Protein AF-A0A2V7I039-F1 (afdb_monomer_lite)

Secondary structure (DSSP, 8-state):
-PPT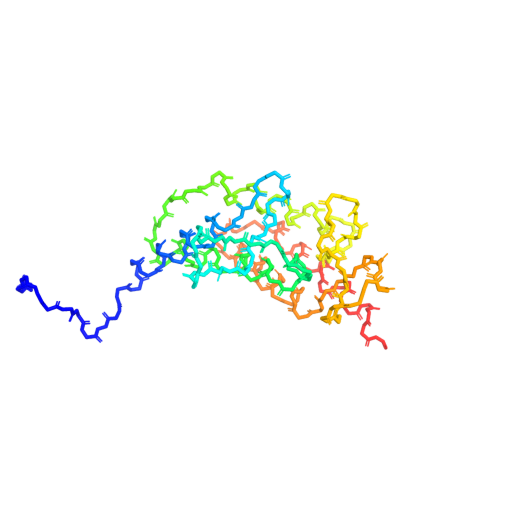T---SS--HHHHHHHHHHHHHHTEEGGGTTEE--EEE-SSSS-EEE--TTHHHHTHHHHHHHHHHHHHHH---TTHHHHHHHHHHHHHHTTTTS---B---TT-TT---SSTT-TT--S-B--HHHHHHHHHHHHHHHHHH--HHHHHHHHHHHHHHHHT--

Structure (mmCIF, N/CA/C/O backbone):
data_AF-A0A2V7I039-F1
#
_entry.id   AF-A0A2V7I039-F1
#
loop_
_atom_site.group_PDB
_atom_site.id
_atom_site.type_symbol
_atom_site.label_atom_id
_atom_site.label_alt_id
_atom_site.label_comp_id
_atom_site.label_asym_id
_atom_site.label_entity_id
_atom_site.label_seq_id
_atom_site.pdbx_PDB_ins_code
_atom_site.Cartn_x
_atom_site.Cartn_y
_atom_site.Cartn_z
_atom_site.occupancy
_atom_site.B_iso_or_equiv
_atom_site.auth_seq_id
_atom_site.auth_comp_id
_atom_site.auth_asym_id
_atom_site.auth_atom_id
_atom_site.pdbx_PDB_model_num
ATOM 1 N N . MET A 1 1 ? -36.208 -12.282 14.086 1.00 46.03 1 MET A N 1
ATOM 2 C CA . MET A 1 1 ? -35.673 -13.381 13.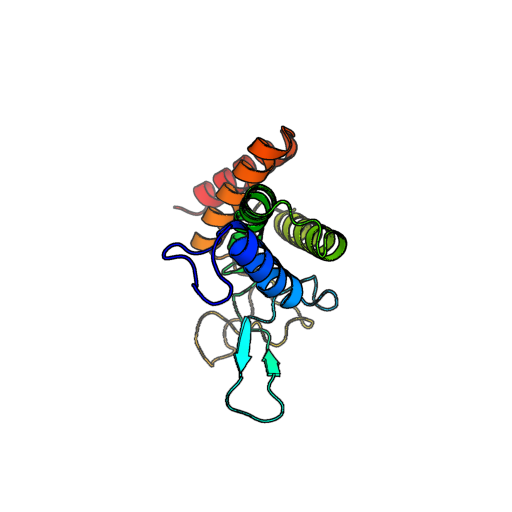257 1.00 46.03 1 MET A CA 1
ATOM 3 C C . MET A 1 1 ? -36.219 -13.193 11.854 1.00 46.03 1 MET A C 1
ATOM 5 O O . MET A 1 1 ? -37.425 -13.299 11.680 1.00 46.03 1 MET A O 1
ATOM 9 N N . THR A 1 2 ? -35.376 -12.807 10.901 1.00 45.88 2 THR A N 1
ATOM 10 C CA . THR A 1 2 ? -35.724 -12.741 9.473 1.00 45.88 2 THR A CA 1
ATOM 11 C C . THR A 1 2 ? -35.799 -14.159 8.902 1.00 45.88 2 THR A C 1
ATOM 13 O O . THR A 1 2 ? -35.036 -15.035 9.309 1.00 45.88 2 THR A O 1
ATOM 16 N N . ALA A 1 3 ? -36.769 -14.410 8.021 1.00 49.09 3 ALA A N 1
ATOM 17 C CA . ALA A 1 3 ? -36.956 -15.712 7.388 1.00 49.09 3 ALA A CA 1
ATOM 18 C C . ALA A 1 3 ? -35.768 -16.045 6.459 1.00 49.09 3 ALA A C 1
ATOM 20 O O . ALA A 1 3 ? -35.223 -15.136 5.826 1.00 49.09 3 ALA A O 1
ATOM 21 N N . PRO A 1 4 ? -35.360 -17.323 6.343 1.00 47.03 4 PRO A N 1
ATOM 22 C CA . PRO A 1 4 ? -34.293 -17.717 5.429 1.00 47.03 4 PRO A CA 1
ATOM 23 C C . PRO A 1 4 ? -34.713 -17.421 3.980 1.00 47.03 4 PRO A C 1
ATOM 25 O O . PRO A 1 4 ? -35.717 -17.951 3.509 1.00 47.03 4 PRO A O 1
ATOM 28 N N . GLY A 1 5 ? -33.957 -16.558 3.289 1.00 63.34 5 GLY A N 1
ATOM 29 C CA . GLY A 1 5 ? -34.151 -16.241 1.865 1.00 63.34 5 GLY A CA 1
ATOM 30 C C . GLY A 1 5 ? -34.427 -14.774 1.513 1.00 63.34 5 GLY A C 1
ATOM 31 O O . GLY A 1 5 ? -34.437 -14.451 0.329 1.00 63.34 5 GLY A O 1
ATOM 32 N N . GLN A 1 6 ? -34.610 -13.869 2.481 1.00 66.00 6 GLN A N 1
ATOM 33 C CA . GLN A 1 6 ? -34.628 -12.429 2.188 1.00 66.00 6 GLN A CA 1
ATOM 34 C 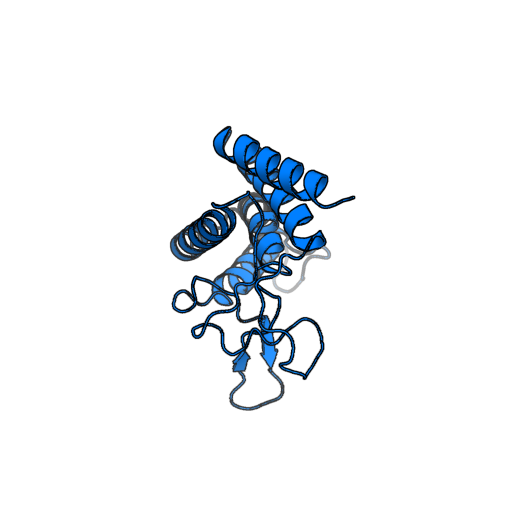C . GLN A 1 6 ? -33.210 -11.860 2.281 1.00 66.00 6 GLN A C 1
ATOM 36 O O . GLN A 1 6 ? -32.657 -11.735 3.373 1.00 66.00 6 GLN A O 1
ATOM 41 N N . VAL A 1 7 ? -32.626 -11.519 1.129 1.00 66.00 7 VAL A N 1
ATOM 42 C CA . VAL A 1 7 ? -31.463 -10.623 1.082 1.00 66.00 7 VAL A CA 1
ATOM 43 C C . VAL A 1 7 ? -31.913 -9.285 1.685 1.00 66.00 7 VAL A C 1
ATOM 45 O O . VAL A 1 7 ? -32.966 -8.793 1.277 1.00 66.00 7 VAL A O 1
ATOM 48 N N . PRO A 1 8 ? -31.201 -8.715 2.672 1.00 69.75 8 PRO A N 1
ATOM 49 C CA . PRO A 1 8 ? -31.587 -7.429 3.238 1.00 69.75 8 PRO A CA 1
ATOM 50 C C . PRO A 1 8 ? -31.574 -6.340 2.154 1.00 69.75 8 PRO A C 1
ATOM 52 O O . PRO A 1 8 ? -30.678 -6.324 1.313 1.00 69.75 8 PRO A O 1
ATOM 55 N N . ASP A 1 9 ? -32.519 -5.394 2.207 1.00 71.88 9 ASP A N 1
ATOM 56 C CA . ASP A 1 9 ? -32.575 -4.246 1.278 1.00 71.88 9 ASP A CA 1
ATOM 57 C C . ASP A 1 9 ? -31.337 -3.326 1.382 1.00 71.88 9 ASP A C 1
ATOM 59 O O . ASP A 1 9 ? -31.137 -2.426 0.566 1.00 71.88 9 ASP A O 1
ATOM 63 N N . THR A 1 10 ? -30.487 -3.551 2.388 1.00 68.69 10 THR A N 1
ATOM 64 C CA . THR A 1 10 ? -29.202 -2.881 2.590 1.00 68.69 10 THR A CA 1
ATOM 65 C C . THR A 1 10 ? -28.063 -3.887 2.565 1.00 68.69 10 THR A C 1
ATOM 67 O O . THR A 1 10 ? -28.145 -4.941 3.193 1.00 68.69 10 THR A O 1
ATOM 70 N N . LEU A 1 11 ? -26.960 -3.525 1.915 1.00 80.31 11 LEU A N 1
ATOM 71 C CA . LEU A 1 11 ? -25.731 -4.312 1.956 1.00 80.31 11 LEU A CA 1
ATOM 72 C C . LEU A 1 11 ? -25.243 -4.468 3.403 1.00 80.31 11 LEU A C 1
ATOM 74 O O . LEU A 1 11 ? -25.214 -3.492 4.157 1.00 80.31 11 LEU A O 1
ATOM 78 N N . ASP A 1 12 ? -24.822 -5.676 3.775 1.00 89.75 12 ASP A N 1
ATOM 79 C CA . ASP A 1 12 ? -24.071 -5.886 5.010 1.00 89.75 12 ASP A CA 1
ATOM 80 C C . ASP A 1 12 ? -22.669 -5.288 4.826 1.00 89.75 12 ASP A C 1
ATOM 82 O O . ASP A 1 12 ? -21.794 -5.871 4.183 1.00 89.75 12 ASP A O 1
ATOM 86 N N . LEU A 1 13 ? -22.473 -4.076 5.354 1.00 90.69 13 LEU A N 1
ATOM 87 C CA . LEU A 1 13 ? -21.211 -3.347 5.227 1.00 90.69 13 LEU A CA 1
ATOM 88 C C . LEU A 1 13 ? -20.052 -4.068 5.921 1.00 90.69 13 LEU A C 1
ATOM 90 O O . LEU A 1 13 ? -18.920 -3.974 5.450 1.00 90.69 13 LEU A O 1
ATOM 94 N N . ALA A 1 14 ? -20.310 -4.799 7.007 1.00 94.44 14 ALA A N 1
ATOM 95 C CA . ALA A 1 14 ? -19.264 -5.535 7.702 1.00 94.44 14 ALA A CA 1
ATOM 96 C C . ALA A 1 14 ? -18.797 -6.728 6.856 1.00 94.44 14 ALA A C 1
ATOM 98 O O . ALA A 1 14 ? -17.589 -6.911 6.670 1.00 94.44 14 ALA A O 1
ATOM 99 N N . ASP A 1 15 ? -19.735 -7.482 6.272 1.00 94.06 15 ASP A N 1
ATOM 100 C CA . ASP A 1 15 ? -19.396 -8.592 5.377 1.00 94.06 15 ASP A CA 1
ATOM 101 C C . ASP A 1 15 ? -18.725 -8.104 4.084 1.00 94.06 15 ASP A C 1
ATOM 103 O O . ASP A 1 15 ? -17.687 -8.631 3.681 1.00 94.06 15 ASP A O 1
ATOM 107 N N . HIS A 1 16 ? -19.218 -7.017 3.485 1.00 94.06 16 HIS A N 1
ATOM 108 C CA . HIS A 1 16 ? -18.558 -6.384 2.341 1.00 94.06 16 HIS A CA 1
ATOM 109 C C . HIS A 1 16 ? -17.153 -5.876 2.681 1.00 94.06 16 HIS A C 1
ATOM 111 O O . HIS A 1 16 ? -16.241 -6.001 1.864 1.00 94.06 16 HIS A O 1
ATOM 117 N N . GLY A 1 17 ? -16.946 -5.346 3.889 1.00 96.31 17 GLY A N 1
ATOM 118 C CA . GLY A 1 17 ? -15.622 -4.952 4.364 1.00 96.31 17 GLY A CA 1
ATOM 119 C C . GLY A 1 17 ? -14.661 -6.136 4.448 1.00 96.31 17 GLY A C 1
ATOM 120 O O . GLY A 1 17 ? -13.509 -6.033 4.028 1.00 96.31 17 GLY A O 1
ATOM 121 N N . ARG A 1 18 ? -15.151 -7.290 4.910 1.00 96.94 18 ARG A N 1
ATOM 122 C CA . ARG A 1 18 ? -14.385 -8.541 4.934 1.00 96.94 18 ARG A CA 1
ATOM 123 C C . ARG A 1 18 ? -14.043 -9.024 3.519 1.00 96.94 18 ARG A C 1
ATOM 125 O O . ARG A 1 18 ? -12.900 -9.405 3.278 1.00 96.94 18 ARG A O 1
ATOM 132 N N . LEU A 1 19 ? -14.986 -8.962 2.576 1.00 96.88 19 LEU A N 1
ATOM 133 C CA . LEU A 1 19 ? -14.739 -9.304 1.167 1.00 96.88 19 LEU A CA 1
ATOM 134 C C . LEU A 1 19 ? -13.719 -8.361 0.512 1.00 96.88 19 LEU A C 1
ATOM 136 O O . LEU A 1 19 ? -12.850 -8.821 -0.228 1.00 96.88 19 LEU A O 1
ATOM 140 N N . ALA A 1 20 ? -13.784 -7.063 0.816 1.00 97.31 20 ALA A N 1
ATOM 141 C CA . ALA A 1 20 ? -12.822 -6.081 0.325 1.00 97.31 20 ALA A CA 1
ATOM 142 C C . ALA A 1 20 ? -11.404 -6.363 0.843 1.00 97.31 20 ALA A C 1
ATOM 144 O O . ALA A 1 20 ? -10.467 -6.361 0.050 1.00 97.31 20 ALA A O 1
ATOM 145 N N . ILE A 1 21 ? -11.248 -6.680 2.136 1.00 98.12 21 ILE A N 1
ATOM 146 C CA . ILE A 1 21 ? -9.954 -7.091 2.712 1.00 98.12 21 ILE A CA 1
ATOM 147 C C . ILE A 1 21 ? -9.414 -8.325 1.987 1.00 98.12 21 ILE A C 1
ATOM 149 O O . ILE A 1 21 ? -8.252 -8.328 1.591 1.00 98.12 21 ILE A O 1
ATOM 153 N N . ASN A 1 22 ? -10.260 -9.334 1.760 1.00 97.38 22 ASN A N 1
ATOM 154 C CA . ASN A 1 22 ? -9.870 -10.547 1.046 1.00 97.38 22 ASN A CA 1
ATOM 155 C C . ASN A 1 22 ? -9.383 -10.250 -0.382 1.00 97.38 22 ASN A C 1
ATOM 157 O O . ASN A 1 22 ? -8.361 -10.779 -0.803 1.00 97.38 22 ASN A O 1
ATOM 161 N N . GLY A 1 23 ? -10.092 -9.392 -1.122 1.00 95.38 23 GLY A N 1
ATOM 162 C CA . GLY A 1 23 ? -9.683 -8.995 -2.472 1.00 95.38 23 GLY A CA 1
ATOM 163 C C . GLY A 1 23 ? -8.391 -8.176 -2.485 1.00 95.38 23 GLY A C 1
ATOM 164 O O . GLY A 1 23 ? -7.516 -8.422 -3.308 1.00 95.38 23 GLY A O 1
ATOM 165 N N . MET A 1 24 ? -8.248 -7.228 -1.557 1.00 96.75 24 MET A N 1
ATOM 166 C CA . MET A 1 24 ? -7.063 -6.377 -1.471 1.00 96.75 24 MET A CA 1
ATOM 167 C C . MET A 1 24 ? -5.826 -7.175 -1.068 1.00 96.75 24 MET A C 1
ATOM 169 O O . MET A 1 24 ? -4.853 -7.203 -1.814 1.00 96.75 24 MET A O 1
ATOM 173 N N . LEU A 1 25 ? -5.859 -7.848 0.083 1.00 97.62 25 LEU A N 1
ATOM 174 C CA . LEU A 1 25 ? -4.693 -8.566 0.602 1.00 97.62 25 LEU A CA 1
ATOM 175 C C . LEU A 1 25 ? -4.386 -9.823 -0.212 1.00 97.62 25 LEU A C 1
ATOM 177 O O . LEU A 1 25 ? -3.218 -10.114 -0.444 1.00 97.62 25 LEU A O 1
ATOM 181 N N . GLY A 1 26 ? -5.411 -10.503 -0.735 1.00 96.38 26 GLY A N 1
ATOM 182 C CA . GLY A 1 26 ? -5.237 -11.654 -1.621 1.00 96.38 26 GLY A CA 1
ATOM 183 C C . GLY A 1 26 ? -4.656 -11.311 -2.998 1.00 96.38 26 GLY A C 1
ATOM 184 O O . GLY A 1 26 ? -4.218 -12.215 -3.702 1.00 96.38 26 GLY A O 1
ATOM 185 N N . SER A 1 27 ? -4.639 -10.030 -3.387 1.00 96.12 27 SER A N 1
ATOM 186 C CA . SER A 1 27 ? -3.994 -9.579 -4.629 1.00 96.12 27 SER A CA 1
ATOM 187 C C . SER A 1 27 ? -2.503 -9.273 -4.471 1.00 96.12 27 SER A C 1
ATOM 189 O O . SER A 1 27 ? -1.820 -9.108 -5.482 1.00 96.12 27 SER A O 1
ATOM 191 N N . LEU A 1 28 ? -2.000 -9.154 -3.237 1.00 97.69 28 LEU A N 1
ATOM 192 C CA . LEU A 1 28 ? -0.610 -8.785 -2.977 1.00 97.69 28 LEU A CA 1
ATOM 193 C C . LEU A 1 28 ? 0.313 -9.980 -3.209 1.00 97.69 28 LEU A C 1
ATOM 195 O O . LEU A 1 28 ? -0.009 -11.097 -2.811 1.00 97.69 28 LEU A O 1
ATOM 199 N N . ASP A 1 29 ? 1.474 -9.727 -3.809 1.00 96.00 29 ASP A N 1
ATOM 200 C CA . ASP A 1 29 ? 2.523 -10.727 -4.001 1.00 96.00 29 ASP A CA 1
ATOM 201 C C . ASP A 1 29 ? 3.701 -10.474 -3.040 1.00 96.00 29 ASP A C 1
ATOM 203 O O . ASP A 1 29 ? 4.543 -9.608 -3.305 1.00 96.00 29 ASP A O 1
ATOM 207 N N . PRO A 1 30 ? 3.819 -11.230 -1.928 1.00 96.31 30 PRO A N 1
ATOM 208 C CA . PRO A 1 30 ? 4.940 -11.099 -0.997 1.00 96.31 30 PRO A CA 1
ATOM 209 C C . PRO A 1 30 ? 6.320 -11.327 -1.633 1.00 96.31 30 PRO A C 1
ATOM 211 O O . PRO A 1 30 ? 7.318 -10.845 -1.097 1.00 96.31 30 PRO A O 1
ATOM 214 N N . ALA A 1 31 ? 6.408 -12.047 -2.759 1.00 94.06 31 ALA A N 1
ATOM 215 C CA . ALA A 1 31 ? 7.671 -12.266 -3.464 1.00 94.06 31 ALA A CA 1
ATOM 216 C C . ALA A 1 31 ? 8.113 -11.044 -4.291 1.00 94.06 31 ALA A C 1
ATOM 218 O O . ALA A 1 31 ? 9.296 -10.928 -4.622 1.00 94.06 31 ALA A O 1
ATOM 219 N N . ALA A 1 32 ? 7.190 -10.122 -4.578 1.00 93.19 32 ALA A N 1
ATOM 220 C CA . ALA A 1 32 ? 7.409 -8.900 -5.344 1.00 93.19 32 ALA A CA 1
ATOM 221 C C . ALA A 1 32 ? 7.243 -7.644 -4.470 1.00 93.19 32 ALA A C 1
ATOM 223 O O . ALA A 1 32 ? 6.581 -6.686 -4.861 1.00 93.19 32 ALA A O 1
ATOM 224 N N . ASP A 1 33 ? 7.816 -7.657 -3.260 1.00 93.75 33 ASP A N 1
ATOM 225 C CA . ASP A 1 33 ? 7.724 -6.551 -2.292 1.00 93.75 33 ASP A CA 1
ATOM 226 C C . ASP A 1 33 ? 6.263 -6.135 -1.996 1.00 93.75 33 ASP A C 1
ATOM 228 O O . ASP A 1 33 ? 5.955 -4.957 -1.811 1.00 93.75 33 ASP A O 1
ATOM 232 N N . TYR A 1 34 ? 5.357 -7.122 -1.943 1.00 96.94 34 TYR A N 1
ATOM 233 C CA . TYR A 1 34 ? 3.916 -6.943 -1.734 1.00 96.94 34 TYR A CA 1
ATOM 234 C C . TYR A 1 34 ? 3.225 -6.100 -2.815 1.00 96.94 34 TYR A C 1
ATOM 236 O O . TYR A 1 34 ? 2.150 -5.558 -2.566 1.00 96.94 34 TYR A O 1
ATOM 244 N N . GLU A 1 35 ? 3.796 -5.979 -4.019 1.00 94.94 35 GLU A N 1
ATOM 245 C CA . GLU A 1 35 ? 3.118 -5.338 -5.147 1.00 94.94 35 GLU A CA 1
ATOM 246 C C . GLU A 1 35 ? 1.818 -6.077 -5.486 1.00 94.94 35 GLU A C 1
ATOM 248 O O . GLU A 1 35 ? 1.752 -7.307 -5.455 1.00 94.94 35 GLU A O 1
ATOM 253 N N . CYS A 1 36 ? 0.753 -5.336 -5.802 1.00 95.81 36 CYS A N 1
ATOM 254 C CA . CYS A 1 36 ? -0.500 -5.971 -6.182 1.00 95.81 36 CYS A CA 1
ATOM 255 C C . CYS A 1 36 ? -0.427 -6.549 -7.603 1.00 95.81 36 CYS A C 1
ATOM 257 O O . CYS A 1 36 ? 0.119 -5.953 -8.538 1.00 95.81 36 CYS A O 1
ATOM 259 N N . THR A 1 37 ? -1.048 -7.708 -7.779 1.00 94.25 37 THR A N 1
ATOM 260 C CA . THR A 1 37 ? -1.522 -8.166 -9.081 1.00 94.25 37 THR A CA 1
ATOM 261 C C . THR A 1 37 ? -2.818 -7.413 -9.384 1.00 94.25 37 THR A C 1
ATOM 263 O O . THR A 1 37 ? -3.816 -7.532 -8.678 1.00 94.25 37 THR A O 1
ATOM 266 N N . PHE A 1 38 ? -2.784 -6.530 -10.381 1.00 90.88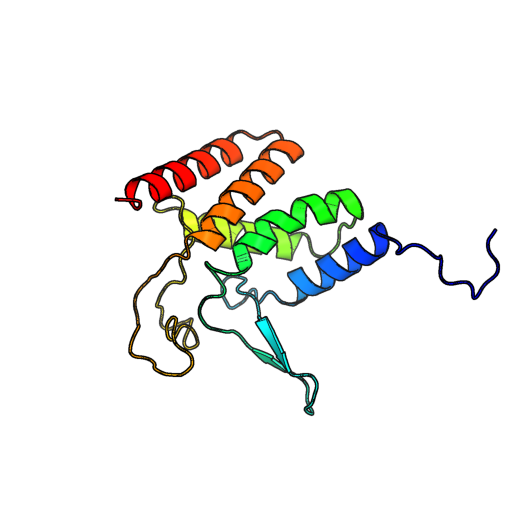 38 PHE A N 1
ATOM 267 C CA . PHE A 1 38 ? -3.846 -5.537 -10.568 1.00 90.88 38 PHE A CA 1
ATOM 268 C C . PHE A 1 38 ? -4.932 -6.004 -11.532 1.00 90.88 38 PHE A C 1
ATOM 270 O O . PHE A 1 38 ? -6.124 -5.859 -11.259 1.00 90.88 38 PHE A O 1
ATOM 277 N N . LEU A 1 39 ? -4.531 -6.554 -12.679 1.00 90.62 39 LEU A N 1
ATOM 278 C CA . LEU A 1 39 ? -5.479 -7.004 -13.690 1.00 90.62 39 LEU A CA 1
ATOM 279 C C . LEU A 1 39 ? -5.852 -8.458 -13.420 1.00 90.62 39 LEU A C 1
ATOM 281 O O . LEU A 1 39 ? -4.986 -9.327 -13.404 1.00 90.62 39 LEU A O 1
ATOM 285 N N . SER A 1 40 ? -7.149 -8.701 -13.233 1.00 92.31 40 SER A N 1
ATOM 286 C CA . SER A 1 40 ? -7.744 -10.034 -13.116 1.00 92.31 40 SER A CA 1
ATOM 287 C C . SER A 1 40 ? -8.405 -10.417 -14.438 1.00 92.31 40 SER A C 1
ATOM 289 O O . SER A 1 40 ? -9.384 -9.789 -14.842 1.00 92.31 40 SER A O 1
ATOM 291 N N . ILE A 1 41 ? -7.877 -11.438 -15.111 1.00 95.12 41 ILE A N 1
ATOM 292 C CA . ILE A 1 41 ? -8.376 -11.937 -16.395 1.00 95.12 41 ILE A CA 1
ATOM 293 C C . ILE A 1 41 ? -9.174 -13.213 -16.130 1.00 95.12 41 ILE A C 1
ATOM 295 O O . ILE A 1 41 ? -8.616 -14.279 -15.859 1.00 95.12 41 ILE A O 1
ATOM 299 N N . LEU A 1 42 ? -10.499 -13.069 -16.142 1.00 96.31 42 LEU A N 1
ATOM 300 C CA . LEU A 1 42 ? -11.451 -14.107 -15.725 1.00 96.31 42 LEU A CA 1
ATOM 301 C C . LEU A 1 42 ? -12.200 -14.753 -16.901 1.00 96.31 42 LEU A C 1
ATOM 303 O O . LEU A 1 42 ? -12.923 -15.725 -16.708 1.00 96.31 42 LEU A O 1
ATOM 307 N N . ASP A 1 43 ? -12.039 -14.223 -18.111 1.00 96.94 43 ASP A N 1
ATOM 308 C CA . ASP A 1 43 ? -12.693 -14.665 -19.348 1.00 96.94 43 ASP A CA 1
ATOM 309 C C . ASP A 1 43 ? -11.873 -15.710 -20.132 1.00 96.94 43 ASP A C 1
ATOM 311 O O . ASP A 1 43 ? -12.132 -15.978 -21.305 1.00 96.94 43 ASP A O 1
ATOM 315 N N . VAL A 1 44 ? -10.900 -16.340 -19.470 1.00 97.00 44 VAL A N 1
ATOM 316 C CA . VAL A 1 44 ? -9.976 -17.341 -20.026 1.00 97.00 44 VAL A CA 1
ATOM 317 C C . VAL A 1 44 ? -9.776 -18.509 -19.053 1.00 97.00 44 VAL A C 1
ATOM 319 O O . VAL A 1 44 ? -10.091 -18.405 -17.867 1.00 97.00 44 VAL A O 1
ATOM 322 N N . HIS A 1 45 ? -9.252 -19.641 -19.545 1.00 96.38 45 HIS A N 1
ATOM 323 C CA . HIS A 1 45 ? -8.977 -20.831 -18.732 1.00 96.38 45 HIS A CA 1
ATOM 324 C C . HIS A 1 45 ? -7.530 -21.337 -18.920 1.00 96.38 45 HIS A C 1
ATOM 326 O O . HIS A 1 45 ? -7.180 -21.727 -20.036 1.00 96.38 45 HIS A O 1
ATOM 332 N N . PRO A 1 46 ? -6.707 -21.390 -17.854 1.00 95.25 46 PRO A N 1
ATOM 333 C CA . PRO A 1 46 ? -7.016 -20.942 -16.493 1.00 95.25 46 PRO A CA 1
ATOM 334 C C . PRO A 1 46 ? -7.138 -19.411 -16.404 1.00 95.25 46 PRO A C 1
ATOM 336 O O . PRO A 1 46 ? -6.446 -18.693 -17.121 1.00 95.25 46 PRO A O 1
ATOM 339 N N . ALA A 1 47 ? -8.004 -18.924 -15.509 1.00 96.56 47 ALA A N 1
ATOM 340 C CA . ALA A 1 47 ? -8.034 -17.510 -15.139 1.00 96.56 47 ALA A CA 1
ATOM 341 C C . ALA A 1 47 ? -6.700 -17.119 -14.485 1.00 96.56 47 ALA A C 1
ATOM 343 O O . ALA A 1 47 ? -6.082 -17.943 -13.803 1.00 96.56 47 ALA A O 1
ATOM 344 N N . TYR A 1 48 ? -6.255 -15.877 -14.678 1.00 94.31 48 TYR A N 1
ATOM 345 C CA . TYR A 1 48 ? -4.972 -15.409 -14.151 1.00 94.31 48 TYR A CA 1
ATOM 346 C C . TYR A 1 48 ? -5.016 -13.944 -13.717 1.00 94.31 48 TYR A C 1
ATOM 348 O O . TYR A 1 48 ? -5.859 -13.167 -14.164 1.00 94.31 48 TYR A O 1
ATOM 356 N N . MET A 1 49 ? -4.085 -13.570 -12.842 1.00 94.12 49 MET A N 1
ATOM 357 C CA . MET A 1 49 ? -3.825 -12.182 -12.472 1.00 94.12 49 MET A CA 1
ATOM 358 C C . MET A 1 49 ? -2.419 -11.794 -12.919 1.00 94.12 49 MET A C 1
ATOM 360 O O . MET A 1 49 ? -1.548 -12.657 -13.040 1.00 94.12 49 MET A O 1
ATOM 364 N N . LEU A 1 50 ? -2.192 -10.512 -13.187 1.00 92.50 50 LEU A N 1
ATOM 365 C CA . LEU A 1 50 ? -0.885 -10.018 -13.616 1.00 92.50 50 LEU A CA 1
ATOM 366 C C . LEU A 1 50 ? -0.544 -8.676 -12.969 1.00 92.50 50 LEU A C 1
ATOM 368 O O . LEU A 1 50 ? -1.418 -7.843 -12.705 1.00 92.50 50 LEU A O 1
ATOM 372 N N . HIS A 1 51 ? 0.748 -8.472 -12.731 1.00 92.38 51 HIS A N 1
ATOM 373 C CA . HIS A 1 51 ? 1.282 -7.171 -12.354 1.00 92.38 51 HIS A CA 1
ATOM 374 C C . HIS A 1 51 ? 1.223 -6.199 -13.526 1.00 92.38 51 HIS A C 1
ATOM 376 O O . HIS A 1 51 ? 1.356 -6.587 -14.688 1.00 92.38 51 HIS A O 1
ATOM 382 N N . TRP A 1 52 ? 1.050 -4.921 -13.212 1.00 88.19 52 TRP A N 1
ATOM 383 C CA . TRP A 1 52 ? 0.946 -3.871 -14.213 1.00 88.19 52 TRP A CA 1
ATOM 384 C C . TRP A 1 52 ? 1.866 -2.707 -13.879 1.00 88.19 52 TRP A C 1
ATOM 386 O O . TRP A 1 52 ? 2.221 -2.500 -12.718 1.00 88.19 52 TRP A O 1
ATOM 396 N N . SER A 1 53 ? 2.245 -1.930 -14.896 1.00 84.62 53 SER A N 1
ATOM 397 C CA . SER A 1 53 ? 2.993 -0.701 -14.660 1.00 84.62 53 SER A CA 1
ATOM 398 C C . SER A 1 53 ? 2.176 0.241 -13.783 1.00 84.62 53 SER A C 1
ATOM 400 O O . SER A 1 53 ? 0.945 0.218 -13.779 1.00 84.62 53 SER A O 1
ATOM 402 N N . THR A 1 54 ? 2.861 1.116 -13.060 1.00 85.44 54 THR A N 1
ATOM 403 C CA . THR A 1 54 ? 2.261 2.229 -12.316 1.00 85.44 54 THR A CA 1
ATOM 404 C C . THR A 1 54 ? 1.446 1.908 -11.061 1.00 85.44 54 THR A C 1
ATOM 406 O O . THR A 1 54 ? 0.797 2.787 -10.483 1.00 85.44 54 THR A O 1
ATOM 409 N N . MET A 1 55 ? 1.458 0.653 -10.611 1.00 90.75 55 MET A N 1
ATOM 410 C CA . MET A 1 55 ? 0.611 0.214 -9.501 1.00 90.75 55 MET A CA 1
ATOM 411 C C . MET A 1 55 ? 1.143 0.633 -8.132 1.00 90.75 55 MET A C 1
ATOM 413 O O . MET A 1 55 ? 0.339 0.977 -7.258 1.00 90.75 55 MET A O 1
ATOM 417 N N . VAL A 1 56 ? 2.467 0.687 -7.952 1.00 94.25 56 VAL A N 1
ATOM 418 C CA . VAL A 1 56 ? 3.073 0.960 -6.642 1.00 94.25 56 VAL A CA 1
ATOM 419 C C . VAL A 1 56 ? 2.790 2.384 -6.197 1.00 94.25 56 VAL A C 1
ATOM 421 O O . VAL A 1 56 ? 2.292 2.582 -5.095 1.00 94.25 56 VAL A O 1
ATOM 424 N N . SER A 1 57 ? 3.022 3.388 -7.043 1.00 93.62 57 SER A N 1
ATOM 425 C CA . SER A 1 57 ? 2.713 4.774 -6.684 1.00 93.62 57 SER A CA 1
ATOM 426 C C . SER A 1 57 ? 1.277 5.179 -7.018 1.00 93.62 57 SER A C 1
ATOM 428 O O . SER A 1 57 ? 0.758 6.090 -6.383 1.00 93.62 57 SER A O 1
ATOM 430 N N . GLY A 1 58 ? 0.598 4.522 -7.968 1.00 91.88 58 GLY A N 1
ATOM 431 C CA . GLY A 1 58 ? -0.742 4.921 -8.427 1.00 91.88 58 GLY A CA 1
ATOM 432 C C . GLY A 1 58 ? -1.926 4.233 -7.731 1.00 91.88 58 GLY A C 1
ATOM 433 O O . GLY A 1 58 ? -3.020 4.810 -7.641 1.00 91.88 58 GLY A O 1
ATOM 434 N N . VAL A 1 59 ? -1.749 3.002 -7.241 1.00 94.31 59 VAL A N 1
ATOM 435 C CA . VAL A 1 59 ? -2.843 2.181 -6.688 1.00 94.31 59 VAL A CA 1
ATOM 436 C C . VAL A 1 59 ? -2.591 1.777 -5.246 1.00 94.31 59 VAL A C 1
ATOM 438 O O . VAL A 1 59 ? -3.487 1.962 -4.425 1.00 94.31 59 VAL A O 1
ATOM 441 N N . MET A 1 60 ? -1.399 1.295 -4.904 1.00 96.94 60 MET A N 1
ATOM 442 C CA . MET A 1 60 ? -1.109 0.797 -3.555 1.00 96.94 60 MET A CA 1
ATOM 443 C C . MET A 1 60 ? -1.311 1.835 -2.429 1.00 96.94 60 MET A C 1
ATOM 445 O O . MET A 1 60 ? -1.760 1.439 -1.354 1.00 96.94 60 MET A O 1
ATOM 449 N N . PRO A 1 61 ? -1.160 3.163 -2.622 1.00 97.94 61 PRO A N 1
ATOM 450 C CA . PRO A 1 61 ? -1.558 4.138 -1.604 1.00 97.94 61 PRO A CA 1
ATOM 451 C C . PRO A 1 61 ? -3.035 4.064 -1.201 1.00 97.94 61 PRO A C 1
ATOM 453 O O . PRO A 1 61 ? -3.376 4.321 -0.048 1.00 97.94 61 PRO A O 1
ATOM 456 N N . LYS A 1 62 ? -3.918 3.645 -2.120 1.00 97.06 62 LYS A N 1
ATOM 457 C CA . LYS A 1 62 ? -5.342 3.407 -1.832 1.00 97.06 62 LYS A CA 1
ATOM 458 C C . LYS A 1 62 ? -5.522 2.278 -0.822 1.00 97.06 62 LYS A C 1
ATOM 460 O O . LYS A 1 62 ? -6.500 2.280 -0.087 1.00 97.06 62 LYS A O 1
ATOM 465 N N . TYR A 1 63 ? -4.596 1.320 -0.788 1.00 98.19 63 TYR A N 1
ATOM 466 C CA . TYR A 1 63 ? -4.657 0.196 0.137 1.00 98.19 63 TYR A CA 1
ATOM 467 C C . TYR A 1 63 ? -4.243 0.653 1.532 1.00 98.19 63 TYR A C 1
ATOM 469 O O . TYR A 1 63 ? -4.956 0.373 2.491 1.00 98.19 63 TYR A O 1
ATOM 477 N N . VAL A 1 64 ? -3.165 1.443 1.633 1.00 98.19 64 VAL A N 1
ATOM 478 C CA . VAL A 1 64 ? -2.746 2.083 2.894 1.00 98.19 64 VAL A CA 1
ATOM 479 C C . VAL A 1 64 ? -3.888 2.905 3.496 1.00 98.19 64 VAL A C 1
ATOM 481 O O . VAL A 1 64 ? -4.086 2.884 4.708 1.00 98.19 64 VAL A O 1
ATOM 484 N N . GLU A 1 65 ? -4.651 3.599 2.651 1.00 98.31 65 GLU A N 1
ATOM 485 C CA . GLU A 1 65 ? -5.822 4.381 3.048 1.00 98.31 65 GLU A CA 1
ATOM 486 C C . GLU A 1 65 ? -7.030 3.525 3.446 1.00 98.31 65 GLU A C 1
ATOM 488 O O . GLU A 1 65 ? -7.640 3.767 4.485 1.00 98.31 65 GLU A O 1
ATOM 493 N N . ALA A 1 66 ? -7.399 2.531 2.638 1.00 98.06 66 ALA A N 1
ATOM 494 C CA . ALA A 1 66 ? -8.637 1.786 2.839 1.00 98.06 66 ALA A CA 1
ATOM 495 C C . ALA A 1 66 ? -8.547 0.751 3.969 1.00 98.06 66 ALA A C 1
ATOM 497 O O . ALA A 1 66 ? -9.520 0.579 4.702 1.00 98.06 66 ALA A O 1
ATOM 498 N N . LEU A 1 67 ? -7.403 0.077 4.140 1.00 97.94 67 LEU A N 1
ATOM 499 C CA . LEU A 1 67 ? -7.232 -0.990 5.135 1.00 97.94 67 LEU A CA 1
ATOM 500 C C . LEU A 1 67 ? -7.668 -0.588 6.555 1.00 97.94 67 LEU A C 1
ATOM 502 O O . LEU A 1 67 ? -8.534 -1.277 7.094 1.00 97.94 67 LEU A O 1
ATOM 506 N N . PRO A 1 68 ? -7.188 0.517 7.162 1.00 96.94 68 PRO A N 1
ATOM 507 C CA . PRO A 1 68 ? -7.618 0.905 8.508 1.00 96.94 68 PRO A CA 1
ATOM 508 C C . PRO A 1 68 ? -9.142 1.084 8.630 1.00 96.94 68 PRO A C 1
ATOM 510 O O . PRO A 1 68 ? -9.744 0.651 9.615 1.00 96.94 68 PRO A O 1
ATOM 513 N N . LEU A 1 69 ? -9.785 1.655 7.607 1.00 97.62 69 LEU A N 1
ATOM 514 C CA . LEU A 1 69 ? -11.237 1.851 7.579 1.00 97.62 69 LEU A CA 1
ATOM 515 C C . LEU A 1 69 ? -11.989 0.522 7.451 1.00 97.62 69 LEU A C 1
ATOM 517 O O . LEU A 1 69 ? -12.965 0.292 8.162 1.00 97.62 69 LEU A O 1
ATOM 521 N N . LEU A 1 70 ? -11.519 -0.375 6.582 1.00 97.56 70 LEU A N 1
ATOM 522 C CA . LEU A 1 70 ? -12.118 -1.695 6.385 1.00 97.56 70 LEU A CA 1
ATOM 523 C C . LEU A 1 70 ? -11.983 -2.569 7.634 1.00 97.56 70 LEU A C 1
ATOM 525 O O . LEU A 1 70 ? -12.923 -3.287 7.983 1.00 97.56 70 LEU A O 1
ATOM 529 N N . ARG A 1 71 ? -10.851 -2.482 8.346 1.00 96.12 71 ARG A N 1
ATOM 530 C CA . ARG A 1 71 ? -10.658 -3.148 9.642 1.00 96.12 71 ARG A CA 1
ATOM 531 C C . ARG A 1 71 ? -11.656 -2.648 10.670 1.00 96.12 71 ARG A C 1
ATOM 533 O O . ARG A 1 71 ? -12.302 -3.466 11.317 1.00 96.12 71 ARG A O 1
ATOM 540 N N . GLN A 1 72 ? -11.815 -1.331 10.778 1.00 95.88 72 GLN A N 1
ATOM 541 C CA . GLN A 1 72 ? -12.745 -0.734 11.730 1.00 95.88 72 GLN A CA 1
ATOM 542 C C . GLN A 1 72 ? -14.205 -1.070 11.400 1.00 95.88 72 GLN A C 1
ATOM 544 O O . GLN A 1 72 ? -14.984 -1.375 12.297 1.00 95.88 72 GLN A O 1
ATOM 549 N N . MET A 1 73 ? -14.569 -1.050 10.116 1.00 95.19 73 MET A N 1
ATOM 550 C CA . MET A 1 73 ? -15.926 -1.341 9.647 1.00 95.19 73 MET A CA 1
ATOM 551 C C . MET A 1 73 ? -16.316 -2.813 9.825 1.00 95.19 73 MET A C 1
ATOM 553 O O . MET A 1 73 ? -17.458 -3.099 10.171 1.00 95.19 73 MET A O 1
ATOM 557 N N . SER A 1 74 ? -15.393 -3.744 9.570 1.00 97.00 74 SER A N 1
ATOM 558 C CA . SER A 1 74 ? -15.691 -5.186 9.560 1.00 97.00 74 SER A CA 1
ATOM 559 C C . SER A 1 74 ? -15.320 -5.926 10.846 1.00 97.00 74 SER A C 1
ATOM 561 O O . SER A 1 74 ? -15.793 -7.037 11.064 1.00 97.00 74 SER A O 1
ATOM 563 N N . GLY A 1 75 ? -14.418 -5.377 11.666 1.00 96.50 75 GLY A N 1
ATOM 564 C CA . GLY A 1 75 ? -13.797 -6.099 12.781 1.00 96.50 75 GLY A CA 1
ATOM 565 C C . GLY A 1 75 ? -12.891 -7.265 12.352 1.00 96.50 75 GLY A C 1
ATOM 566 O O . GLY A 1 75 ? -12.451 -8.042 13.198 1.00 96.50 75 GLY A O 1
ATOM 567 N N . SER A 1 76 ? -12.601 -7.420 11.054 1.00 97.19 76 SER A N 1
ATOM 568 C CA . SER A 1 76 ? -11.876 -8.581 10.533 1.00 97.19 76 SER A CA 1
ATOM 569 C C . SER A 1 76 ? -10.408 -8.611 10.974 1.00 97.19 76 SER A C 1
ATOM 571 O O . SER A 1 76 ? -9.659 -7.645 10.797 1.00 97.19 76 SER A O 1
ATOM 573 N N . GLY A 1 77 ? -9.968 -9.766 11.480 1.00 96.75 77 GLY A N 1
ATOM 574 C CA . GLY A 1 77 ? -8.570 -10.083 11.795 1.00 96.75 77 GLY A CA 1
ATOM 575 C C . GLY A 1 77 ? -7.824 -10.860 10.702 1.00 96.75 77 GLY A C 1
ATOM 576 O O . GLY A 1 77 ? -6.716 -11.311 10.954 1.00 96.75 77 GLY A O 1
ATOM 577 N N . GLN A 1 78 ? -8.422 -11.046 9.522 1.00 96.75 78 GLN A N 1
ATOM 578 C CA . GLN A 1 78 ? -7.854 -11.831 8.416 1.00 96.75 78 GLN A CA 1
ATOM 579 C C . GLN A 1 78 ? -6.518 -11.253 7.897 1.00 96.75 78 GLN A C 1
ATOM 581 O O . GLN A 1 78 ? -6.409 -10.037 7.775 1.00 96.75 78 GLN A O 1
ATOM 586 N N . ASP A 1 79 ? -5.543 -12.102 7.555 1.00 97.75 79 ASP A N 1
ATOM 587 C CA . ASP A 1 79 ? -4.307 -11.763 6.815 1.00 97.75 79 ASP A CA 1
ATOM 588 C C . ASP A 1 79 ? -3.511 -10.571 7.389 1.00 97.75 79 ASP A C 1
ATOM 590 O O . ASP A 1 79 ? -3.048 -9.681 6.672 1.00 97.75 79 ASP A O 1
ATOM 594 N N . ARG A 1 80 ? -3.390 -10.501 8.721 1.00 97.25 80 ARG A N 1
ATOM 595 C CA . ARG A 1 80 ? -2.671 -9.411 9.412 1.00 97.25 80 ARG A CA 1
ATOM 596 C C . ARG A 1 80 ? -1.174 -9.396 9.128 1.00 97.25 80 ARG A C 1
ATOM 598 O O . ARG A 1 80 ? -0.576 -8.328 9.117 1.00 97.25 80 ARG A O 1
ATOM 605 N N . ASP A 1 81 ? -0.584 -10.559 8.909 1.00 97.94 81 ASP A N 1
ATOM 606 C CA . ASP A 1 81 ? 0.805 -10.732 8.494 1.00 97.94 81 ASP A CA 1
ATOM 607 C C . ASP A 1 81 ? 1.052 -10.165 7.088 1.00 97.94 81 ASP A C 1
ATOM 609 O O . ASP A 1 81 ? 2.014 -9.422 6.894 1.00 97.94 81 ASP A O 1
ATOM 613 N N . ILE A 1 82 ? 0.141 -10.422 6.142 1.00 98.56 82 ILE A N 1
ATOM 614 C CA . ILE A 1 82 ? 0.206 -9.861 4.784 1.00 98.56 82 ILE A CA 1
ATOM 615 C C . ILE A 1 82 ? 0.038 -8.339 4.810 1.00 98.56 82 ILE A C 1
ATOM 617 O O . ILE A 1 82 ? 0.805 -7.617 4.174 1.00 98.56 82 ILE A O 1
ATOM 621 N N . GLU A 1 83 ? -0.931 -7.835 5.580 1.00 98.19 83 GLU A N 1
ATOM 622 C CA . GLU A 1 83 ? -1.116 -6.395 5.802 1.00 98.19 83 GLU A CA 1
ATOM 623 C C . GLU A 1 83 ? 0.141 -5.745 6.387 1.00 98.19 83 GLU A C 1
ATOM 625 O O . GLU A 1 83 ? 0.574 -4.703 5.895 1.00 98.19 83 GLU A O 1
ATOM 630 N N . GLN A 1 84 ? 0.744 -6.358 7.408 1.00 98.12 84 GLN A N 1
ATOM 631 C CA . GLN A 1 84 ? 1.952 -5.836 8.039 1.00 98.12 84 GLN A CA 1
ATOM 632 C C . GLN A 1 84 ? 3.104 -5.739 7.033 1.00 98.12 84 GLN A C 1
ATOM 634 O O . GLN A 1 84 ? 3.707 -4.673 6.903 1.00 98.12 84 GLN A O 1
ATOM 639 N N . GLY A 1 85 ? 3.371 -6.812 6.283 1.00 98.56 85 GLY A N 1
ATOM 640 C CA . GLY A 1 85 ? 4.431 -6.823 5.275 1.00 98.56 85 GLY A CA 1
ATOM 641 C C . GLY A 1 85 ? 4.204 -5.799 4.159 1.00 98.56 85 GLY A C 1
ATOM 642 O O . GLY A 1 85 ? 5.134 -5.100 3.756 1.00 98.56 85 GLY A O 1
ATOM 643 N N . PHE A 1 86 ? 2.955 -5.625 3.727 1.00 98.62 86 PHE A N 1
ATOM 644 C CA . PHE A 1 86 ? 2.572 -4.587 2.773 1.00 98.62 86 PHE A CA 1
ATOM 645 C C . PHE A 1 86 ? 2.830 -3.170 3.297 1.00 98.62 86 PHE A C 1
ATOM 647 O O . PHE A 1 86 ? 3.430 -2.348 2.600 1.00 98.62 86 PHE A O 1
ATOM 654 N N . ILE A 1 87 ? 2.402 -2.866 4.526 1.00 98.25 87 ILE A N 1
ATOM 655 C CA . ILE A 1 87 ? 2.624 -1.546 5.128 1.00 98.25 87 ILE A CA 1
ATOM 656 C C . ILE A 1 87 ? 4.124 -1.278 5.283 1.00 98.25 87 ILE A C 1
ATOM 658 O O . ILE A 1 87 ? 4.583 -0.187 4.945 1.00 98.25 87 ILE A O 1
ATOM 662 N N . GLU A 1 88 ? 4.907 -2.264 5.720 1.00 98.50 88 GLU A N 1
ATOM 663 C CA . GLU A 1 88 ? 6.367 -2.154 5.806 1.00 98.50 88 GLU A CA 1
ATOM 664 C C . GLU A 1 88 ? 7.012 -1.882 4.442 1.00 98.50 88 GLU A C 1
ATOM 666 O O . GLU A 1 88 ? 7.859 -0.991 4.337 1.00 98.50 88 GLU A O 1
ATOM 671 N N . ALA A 1 89 ? 6.580 -2.579 3.387 1.00 98.12 89 ALA A N 1
ATOM 672 C CA . ALA A 1 89 ? 7.069 -2.361 2.028 1.00 98.12 89 ALA A CA 1
ATOM 673 C C . ALA A 1 89 ? 6.766 -0.938 1.528 1.00 98.12 89 ALA A C 1
ATOM 675 O O . ALA A 1 89 ? 7.656 -0.260 1.007 1.00 98.12 89 ALA A O 1
ATOM 676 N N . MET A 1 90 ? 5.547 -0.441 1.761 1.00 98.31 90 MET A N 1
ATOM 677 C CA . MET A 1 90 ? 5.161 0.930 1.406 1.00 98.31 90 MET A CA 1
ATOM 678 C C . MET A 1 90 ? 5.967 1.973 2.187 1.00 98.31 90 MET A C 1
ATOM 680 O O . MET A 1 90 ? 6.437 2.957 1.615 1.00 98.31 90 MET A O 1
ATOM 684 N N . LEU A 1 91 ? 6.178 1.758 3.488 1.00 98.06 91 LEU A N 1
ATOM 685 C CA . LEU A 1 91 ? 6.974 2.660 4.321 1.00 98.06 91 LEU A CA 1
ATOM 686 C C . LEU A 1 91 ? 8.446 2.698 3.905 1.00 98.06 91 LEU A C 1
ATOM 688 O O . LEU A 1 91 ? 9.034 3.779 3.873 1.00 98.06 91 LEU A O 1
ATOM 692 N N . LYS A 1 92 ? 9.022 1.543 3.562 1.00 97.94 92 LYS A N 1
ATOM 693 C CA . LYS A 1 92 ? 10.383 1.435 3.030 1.00 97.94 92 LYS A CA 1
ATOM 694 C C . LYS A 1 92 ? 10.515 2.148 1.685 1.00 97.94 92 LYS A C 1
ATOM 696 O O . LYS A 1 92 ? 11.493 2.852 1.460 1.00 97.94 92 LYS A O 1
ATOM 701 N N . ASN A 1 93 ? 9.525 2.012 0.803 1.00 97.25 93 ASN A N 1
ATOM 702 C CA . ASN A 1 93 ? 9.518 2.699 -0.488 1.00 97.25 93 ASN A CA 1
ATOM 703 C C . ASN A 1 93 ? 9.573 4.235 -0.323 1.00 97.25 93 ASN A C 1
ATOM 705 O O . ASN A 1 93 ? 10.353 4.894 -1.012 1.00 97.25 93 ASN A O 1
ATOM 709 N N . ALA A 1 94 ? 8.830 4.773 0.652 1.00 97.75 94 ALA A N 1
ATOM 710 C CA . ALA A 1 94 ? 8.796 6.200 0.993 1.00 97.75 94 ALA A CA 1
ATOM 711 C C . ALA A 1 94 ? 9.935 6.693 1.907 1.00 97.75 94 ALA A C 1
ATOM 713 O O . ALA A 1 94 ? 9.937 7.859 2.313 1.00 97.75 94 ALA A O 1
ATOM 714 N N . GLU A 1 95 ? 10.902 5.850 2.272 1.00 95.62 95 GLU A N 1
ATOM 715 C CA . GLU A 1 95 ? 11.892 6.189 3.300 1.00 95.62 95 GLU A CA 1
ATOM 716 C C . GLU A 1 95 ? 12.822 7.347 2.901 1.00 95.62 95 GLU A C 1
ATOM 718 O O . GLU A 1 95 ? 13.270 8.098 3.771 1.00 95.62 95 GLU A O 1
ATOM 723 N N . GLU A 1 96 ? 13.089 7.531 1.607 1.00 95.44 96 GLU A N 1
ATOM 724 C CA . GLU A 1 96 ? 14.071 8.495 1.095 1.00 95.44 96 GLU A CA 1
ATOM 725 C C . GLU A 1 96 ? 13.615 9.955 1.219 1.00 95.44 96 GLU A C 1
ATOM 727 O O . GLU A 1 96 ? 14.361 10.806 1.706 1.00 95.44 96 GLU A O 1
ATOM 732 N N . ASP A 1 97 ? 12.379 10.266 0.835 1.00 96.50 97 ASP A N 1
ATOM 733 C CA . ASP A 1 97 ? 11.872 11.644 0.820 1.00 96.50 97 ASP A CA 1
ATOM 734 C C . ASP A 1 97 ? 10.377 11.760 1.154 1.00 96.50 97 ASP A C 1
ATOM 736 O O . ASP A 1 97 ? 9.825 12.858 1.152 1.00 96.50 97 ASP A O 1
ATOM 740 N N . GLY A 1 98 ? 9.733 10.650 1.514 1.00 97.69 98 GLY A N 1
ATOM 741 C CA . GLY A 1 98 ? 8.312 10.587 1.828 1.00 97.69 98 GLY A CA 1
ATOM 742 C C . GLY A 1 98 ? 7.409 10.255 0.641 1.00 97.69 98 GLY A C 1
ATOM 743 O O . GLY A 1 98 ? 6.226 10.018 0.887 1.00 97.69 98 GLY A O 1
ATOM 744 N N . LEU A 1 99 ? 7.902 10.216 -0.602 1.00 98.06 99 LEU A N 1
ATOM 745 C CA . LEU A 1 99 ? 7.080 9.820 -1.748 1.00 98.06 99 LEU A CA 1
ATOM 746 C C . LEU A 1 99 ? 7.136 8.317 -2.005 1.00 98.06 99 LEU A C 1
ATOM 748 O O . LEU A 1 99 ? 8.177 7.684 -1.874 1.00 98.06 99 LEU A O 1
ATOM 752 N N . ILE A 1 100 ? 6.014 7.767 -2.453 1.00 97.62 100 ILE A N 1
ATOM 753 C CA . ILE A 1 100 ? 5.952 6.437 -3.043 1.00 97.62 100 ILE A CA 1
ATOM 754 C C . ILE A 1 100 ? 6.316 6.523 -4.523 1.00 97.62 100 ILE A C 1
ATOM 756 O O . ILE A 1 100 ? 5.728 7.310 -5.274 1.00 97.62 100 ILE A O 1
ATOM 760 N N . TYR A 1 101 ? 7.233 5.652 -4.925 1.00 94.56 101 TYR A N 1
ATOM 761 C CA . TYR A 1 101 ? 7.770 5.522 -6.267 1.00 94.56 101 TYR A CA 1
ATOM 762 C C . TYR A 1 101 ? 7.467 4.151 -6.862 1.00 94.56 101 TYR A C 1
ATOM 764 O O . TYR A 1 101 ? 7.667 3.107 -6.233 1.00 94.56 101 TYR A O 1
ATOM 772 N N . ASP A 1 102 ? 7.099 4.151 -8.134 1.00 92.88 102 ASP A N 1
ATOM 773 C CA . ASP A 1 102 ? 7.305 3.005 -9.003 1.00 92.88 102 ASP A CA 1
ATOM 774 C C . ASP A 1 102 ? 8.772 2.985 -9.435 1.00 92.88 102 ASP A C 1
ATOM 776 O O . ASP A 1 102 ? 9.181 3.707 -10.344 1.00 92.88 102 ASP A O 1
ATOM 780 N N . ARG A 1 103 ? 9.568 2.150 -8.764 1.00 90.69 103 ARG A N 1
ATOM 781 C CA . ARG A 1 103 ? 11.003 2.032 -9.033 1.00 90.69 103 ARG A CA 1
ATOM 782 C C . ARG A 1 103 ? 11.270 1.221 -10.306 1.00 90.69 103 ARG A C 1
ATOM 784 O O . ARG A 1 103 ? 10.703 0.133 -10.479 1.00 90.69 103 ARG A O 1
ATOM 791 N N . ALA A 1 104 ? 12.136 1.725 -11.177 1.00 88.44 104 ALA A N 1
ATOM 792 C CA . ALA A 1 104 ? 12.629 1.034 -12.362 1.00 88.44 104 ALA A CA 1
ATOM 793 C C . ALA A 1 104 ? 13.732 0.047 -11.951 1.00 88.44 104 ALA A C 1
ATOM 795 O O . ALA A 1 104 ? 14.887 0.413 -11.750 1.00 88.44 104 ALA A O 1
ATOM 796 N N . THR A 1 105 ? 13.365 -1.225 -11.770 1.00 87.44 105 THR A N 1
ATOM 797 C CA . THR A 1 105 ? 14.301 -2.279 -11.350 1.00 87.44 105 THR A CA 1
ATOM 798 C C . THR A 1 105 ? 14.129 -3.527 -12.204 1.00 87.44 105 THR A C 1
ATOM 800 O O . THR A 1 105 ? 13.030 -3.816 -12.674 1.00 87.44 105 THR A O 1
ATOM 803 N N . GLU A 1 106 ? 15.192 -4.322 -12.344 1.00 85.50 106 GLU A N 1
ATOM 804 C CA . GLU A 1 106 ? 15.154 -5.598 -13.080 1.00 85.50 106 GLU A CA 1
ATOM 805 C C . GLU A 1 106 ? 14.132 -6.593 -12.508 1.00 85.50 106 GLU A C 1
ATOM 807 O O . GLU A 1 106 ? 13.623 -7.449 -13.228 1.00 85.50 106 GLU A O 1
ATOM 812 N N . LYS A 1 107 ? 13.792 -6.464 -11.218 1.00 86.62 107 LYS A N 1
ATOM 813 C CA . LYS A 1 107 ? 12.785 -7.299 -10.548 1.00 86.62 107 LYS A CA 1
ATOM 814 C C . LYS A 1 107 ? 11.348 -6.957 -10.944 1.00 86.62 107 LYS A C 1
ATOM 816 O O . LYS A 1 107 ? 10.456 -7.751 -10.674 1.00 86.62 107 LYS A O 1
ATOM 821 N N . ARG A 1 108 ? 11.124 -5.800 -11.575 1.00 87.12 108 ARG A N 1
ATOM 822 C CA . ARG A 1 108 ? 9.806 -5.313 -12.005 1.00 87.12 108 ARG A CA 1
ATOM 823 C C . ARG A 1 108 ? 9.767 -5.150 -13.530 1.00 87.12 108 ARG A C 1
ATOM 825 O O . ARG A 1 108 ? 9.599 -4.031 -14.014 1.00 87.12 108 ARG A O 1
ATOM 832 N N . PRO A 1 109 ? 9.893 -6.240 -14.314 1.00 85.06 109 PRO A N 1
ATOM 833 C CA . PRO A 1 109 ? 9.929 -6.166 -15.779 1.00 85.06 109 PRO A CA 1
ATOM 834 C C . PRO A 1 109 ? 8.625 -5.635 -16.400 1.00 85.06 109 PRO A C 1
ATOM 836 O O . PRO A 1 109 ? 8.608 -5.251 -17.565 1.00 85.06 109 PRO A O 1
ATOM 839 N N . TRP A 1 110 ? 7.531 -5.596 -15.634 1.00 85.31 110 TRP A N 1
ATOM 840 C CA . TRP A 1 110 ? 6.253 -4.993 -16.022 1.00 85.31 110 TRP A CA 1
ATOM 841 C C . TRP A 1 110 ? 6.198 -3.469 -15.835 1.00 85.31 110 TRP A C 1
ATOM 843 O O . TRP A 1 110 ? 5.241 -2.842 -16.290 1.00 85.31 110 TRP A O 1
ATOM 853 N N . ASN A 1 111 ? 7.183 -2.840 -15.183 1.00 84.00 111 ASN A N 1
ATOM 854 C CA . ASN A 1 111 ? 7.199 -1.393 -14.966 1.00 84.00 111 ASN A CA 1
ATOM 855 C C . ASN A 1 111 ? 7.695 -0.638 -16.216 1.00 84.00 111 ASN A C 1
ATOM 857 O O . ASN A 1 111 ? 8.807 -0.123 -16.239 1.00 84.00 111 ASN A O 1
ATOM 861 N N . VAL A 1 112 ? 6.868 -0.596 -17.265 1.00 65.75 112 VAL A N 1
ATOM 862 C CA . VAL A 1 112 ? 7.242 -0.118 -18.615 1.00 65.75 112 VAL A CA 1
ATOM 863 C C . VAL A 1 112 ? 6.711 1.278 -18.980 1.00 65.75 112 VAL A C 1
ATOM 865 O O . VAL A 1 112 ? 6.460 1.562 -20.147 1.00 65.75 112 VAL A O 1
ATOM 868 N N . GLY A 1 113 ? 6.546 2.168 -17.9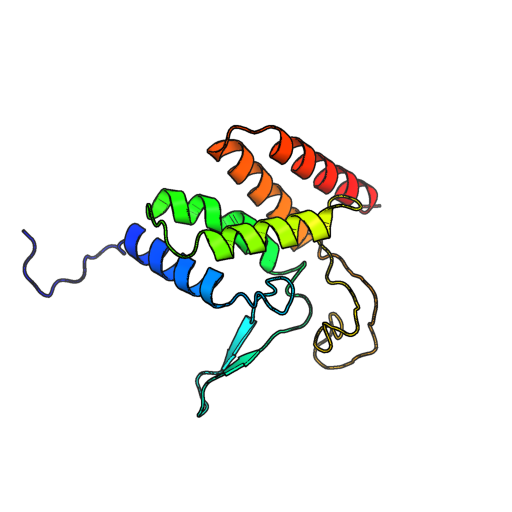98 1.00 62.09 113 GLY A N 1
ATOM 869 C CA . GLY A 1 113 ? 6.139 3.558 -18.237 1.00 62.09 113 GLY A CA 1
ATOM 870 C C . GLY A 1 113 ? 4.630 3.826 -18.224 1.00 62.09 113 GLY A C 1
ATOM 871 O O . GLY A 1 113 ? 3.802 2.930 -18.045 1.00 62.09 113 GLY A O 1
ATOM 872 N N . VAL A 1 114 ? 4.283 5.110 -18.384 1.00 55.28 114 VAL A N 1
ATOM 873 C CA . VAL A 1 114 ? 2.914 5.659 -18.242 1.00 55.28 114 VAL A CA 1
ATOM 874 C C . VAL A 1 114 ? 2.074 5.501 -19.523 1.00 55.28 114 VAL A C 1
ATOM 876 O O . VAL A 1 114 ? 0.858 5.686 -19.501 1.00 55.28 114 VAL A O 1
ATOM 879 N N . TYR A 1 115 ? 2.698 5.127 -20.645 1.00 53.34 115 TYR A N 1
ATOM 880 C CA . TYR A 1 115 ? 2.010 4.878 -21.910 1.00 53.34 115 TYR A CA 1
ATOM 881 C C . TYR A 1 115 ? 1.813 3.380 -22.138 1.00 53.34 115 TYR A C 1
ATOM 883 O O . TYR A 1 115 ? 2.757 2.595 -22.092 1.00 53.34 115 TYR A O 1
ATOM 891 N N . TYR A 1 116 ? 0.570 2.992 -22.427 1.00 52.62 116 TYR A N 1
ATOM 892 C CA . TYR A 1 116 ? 0.196 1.634 -22.814 1.00 52.62 116 TYR A CA 1
ATOM 893 C C . TYR A 1 116 ? 1.029 1.161 -24.024 1.00 52.62 116 TYR A C 1
ATOM 895 O O . TYR A 1 116 ? 0.701 1.470 -25.167 1.00 52.62 116 TYR A O 1
ATOM 903 N N . GLY A 1 117 ? 2.099 0.396 -23.781 1.00 48.78 117 GLY A N 1
ATOM 904 C CA . GLY A 1 117 ? 2.745 -0.431 -24.806 1.00 48.78 117 GLY A CA 1
ATOM 905 C C . GLY A 1 117 ? 4.047 0.075 -25.437 1.00 48.78 117 GLY A C 1
ATOM 906 O O . GLY A 1 117 ? 4.474 -0.526 -26.422 1.00 48.78 117 GLY A O 1
ATOM 907 N N . LYS A 1 118 ? 4.723 1.103 -24.901 1.00 48.72 118 LYS A N 1
ATOM 908 C CA . LYS A 1 118 ? 6.096 1.426 -25.336 1.00 48.72 118 LYS A CA 1
ATOM 909 C C . LYS A 1 118 ? 7.045 1.552 -24.146 1.00 48.72 118 LYS A C 1
ATOM 911 O O . LYS A 1 118 ? 6.911 2.452 -23.333 1.00 48.72 118 LYS A O 1
ATOM 916 N N . ALA A 1 119 ? 8.014 0.641 -24.075 1.00 57.22 119 ALA A N 1
ATOM 917 C CA . ALA A 1 119 ? 9.062 0.617 -23.057 1.00 57.22 119 ALA A CA 1
ATOM 918 C C . ALA A 1 119 ? 10.175 1.639 -23.368 1.00 57.22 119 ALA A C 1
ATOM 920 O O . ALA A 1 119 ? 11.338 1.270 -23.510 1.00 57.22 119 ALA A O 1
ATOM 921 N N . ASP A 1 120 ? 9.826 2.909 -23.572 1.00 62.62 120 ASP A N 1
ATOM 922 C CA . ASP A 1 120 ? 10.811 3.993 -23.696 1.00 62.62 120 ASP A CA 1
ATOM 923 C C . ASP A 1 120 ? 11.012 4.771 -22.387 1.00 62.62 120 ASP A C 1
ATOM 925 O O . ASP A 1 120 ? 11.965 5.538 -22.277 1.00 62.62 120 ASP A O 1
ATOM 929 N N . TRP A 1 121 ? 10.181 4.513 -21.372 1.00 67.56 121 TRP A N 1
ATOM 930 C CA . TRP A 1 121 ? 10.276 5.124 -20.049 1.00 67.56 121 TRP A CA 1
ATOM 931 C C . TRP A 1 121 ? 10.754 4.104 -19.005 1.00 67.56 121 TRP A C 1
ATOM 933 O O . TRP A 1 121 ? 9.976 3.269 -18.544 1.00 67.56 121 TRP A O 1
ATOM 943 N N . ASN A 1 122 ? 12.038 4.175 -18.634 1.00 74.12 122 ASN A N 1
ATOM 944 C CA . ASN A 1 122 ? 12.694 3.293 -17.656 1.00 74.12 122 ASN A CA 1
ATOM 945 C C . ASN A 1 122 ? 13.349 4.109 -16.531 1.00 74.12 122 ASN A C 1
ATOM 947 O O . ASN A 1 122 ? 14.552 4.024 -16.288 1.00 74.12 122 ASN A O 1
ATOM 951 N N . GLU A 1 123 ? 12.549 4.950 -15.888 1.00 83.19 123 GLU A N 1
ATOM 952 C CA . GLU A 1 123 ? 12.979 5.810 -14.790 1.00 83.19 123 GLU A CA 1
ATOM 953 C C . GLU A 1 123 ? 12.048 5.625 -13.596 1.00 83.19 123 GLU A C 1
ATOM 955 O O . GLU A 1 123 ? 10.861 5.318 -13.753 1.00 83.19 123 GLU A O 1
ATOM 960 N N . ASP A 1 124 ? 12.595 5.835 -12.400 1.00 89.44 124 ASP A N 1
ATOM 961 C CA . ASP A 1 124 ? 11.797 5.949 -11.188 1.00 89.44 124 ASP A CA 1
ATOM 962 C C . ASP A 1 124 ? 10.801 7.092 -11.348 1.00 89.44 124 ASP A C 1
ATOM 964 O O . ASP A 1 124 ? 11.162 8.203 -11.742 1.00 89.44 124 ASP A O 1
ATOM 968 N N . TYR A 1 125 ? 9.541 6.846 -11.007 1.00 87.94 125 TYR A N 1
ATOM 969 C CA . TYR A 1 125 ? 8.546 7.905 -11.053 1.00 87.94 125 TYR A CA 1
ATOM 970 C C . TYR A 1 125 ? 7.558 7.786 -9.891 1.00 87.94 125 TYR A C 1
ATOM 972 O O . TYR A 1 125 ? 7.266 6.696 -9.395 1.00 87.94 125 TYR A O 1
ATOM 980 N N . ALA A 1 126 ? 7.052 8.933 -9.443 1.00 92.00 126 ALA A N 1
ATOM 981 C CA . ALA A 1 126 ? 6.073 9.032 -8.370 1.00 92.00 126 ALA A CA 1
ATOM 982 C C . ALA A 1 126 ? 4.776 9.648 -8.899 1.00 92.00 126 ALA A C 1
ATOM 984 O O . ALA A 1 126 ? 4.764 10.748 -9.454 1.00 92.00 126 ALA A O 1
ATOM 985 N N . ASN A 1 127 ? 3.655 8.956 -8.705 1.00 91.19 127 ASN A N 1
ATOM 986 C CA . ASN A 1 127 ? 2.342 9.502 -9.017 1.00 91.19 127 ASN A CA 1
ATOM 987 C C . ASN A 1 127 ? 1.876 10.483 -7.924 1.00 91.19 127 ASN A C 1
ATOM 989 O O . ASN A 1 127 ? 1.723 10.110 -6.759 1.00 91.19 127 ASN A O 1
ATOM 993 N N . MET A 1 128 ? 1.584 11.732 -8.298 1.00 91.88 128 MET A N 1
ATOM 994 C CA . MET A 1 128 ? 1.164 12.760 -7.333 1.00 91.88 128 MET A CA 1
ATOM 995 C C . MET A 1 128 ? -0.215 12.486 -6.718 1.00 91.88 128 MET A C 1
ATOM 997 O O . MET A 1 128 ? -0.418 12.730 -5.530 1.00 91.88 128 MET A O 1
ATOM 1001 N N . ALA A 1 129 ? -1.160 11.942 -7.490 1.00 92.69 129 ALA A N 1
ATOM 1002 C CA . ALA A 1 129 ? -2.492 11.618 -6.979 1.00 92.69 129 ALA A CA 1
ATOM 1003 C C . ALA A 1 129 ? -2.437 10.473 -5.957 1.00 92.69 129 ALA A C 1
ATOM 1005 O O . ALA A 1 129 ? -3.083 10.542 -4.911 1.00 92.69 129 ALA A O 1
ATOM 1006 N N . GLY A 1 130 ? -1.629 9.444 -6.221 1.00 96.25 130 GLY A N 1
ATOM 1007 C CA . GLY A 1 130 ? -1.404 8.352 -5.283 1.00 96.25 130 GLY A CA 1
ATOM 1008 C C . GLY A 1 130 ? -0.695 8.806 -4.010 1.00 96.25 130 GLY A C 1
ATOM 1009 O O . GLY A 1 130 ? -1.131 8.446 -2.922 1.00 96.25 130 GLY A O 1
ATOM 1010 N N . ASN A 1 131 ? 0.303 9.686 -4.106 1.00 97.31 131 ASN A N 1
ATOM 1011 C CA . ASN A 1 131 ? 0.948 10.268 -2.923 1.00 97.31 131 ASN A CA 1
ATOM 1012 C C . ASN A 1 131 ? -0.005 11.134 -2.078 1.00 97.31 131 ASN A C 1
ATOM 1014 O O . ASN A 1 131 ? 0.056 11.093 -0.851 1.00 97.31 131 ASN A O 1
ATOM 1018 N N . GLY A 1 132 ? -0.968 11.822 -2.702 1.00 97.50 132 GLY A N 1
ATOM 1019 C CA . GLY A 1 132 ? -2.058 12.480 -1.973 1.00 97.50 132 GLY A CA 1
ATOM 1020 C C . GLY A 1 132 ? -2.898 11.495 -1.150 1.00 97.50 132 GLY A C 1
ATOM 1021 O O . GLY A 1 132 ? -3.191 11.748 0.016 1.00 97.50 132 GLY A O 1
ATOM 1022 N N . ARG A 1 133 ? -3.217 10.327 -1.722 1.00 98.00 133 ARG A N 1
ATOM 1023 C CA . ARG A 1 133 ? -3.922 9.247 -1.008 1.00 98.00 133 ARG A CA 1
ATOM 1024 C C . ARG A 1 133 ? -3.068 8.598 0.077 1.00 98.00 133 ARG A C 1
ATOM 1026 O O . ARG A 1 133 ? -3.587 8.232 1.127 1.00 98.00 133 ARG A O 1
ATOM 1033 N N . PHE A 1 134 ? -1.757 8.512 -0.138 1.00 98.62 134 PHE A N 1
ATOM 1034 C CA . PHE A 1 134 ? -0.823 8.027 0.873 1.00 98.62 134 PHE A CA 1
ATOM 1035 C C . PHE A 1 134 ? -0.854 8.915 2.121 1.00 98.62 134 PHE A C 1
ATOM 1037 O O . PHE A 1 134 ? -0.997 8.393 3.223 1.00 98.62 134 PHE A O 1
ATOM 1044 N N . ILE A 1 135 ? -0.835 10.247 1.956 1.00 98.56 135 ILE A N 1
ATOM 1045 C CA . ILE A 1 135 ? -1.013 11.199 3.067 1.00 98.56 135 ILE A CA 1
ATOM 1046 C C . ILE A 1 135 ? -2.315 10.905 3.817 1.00 98.56 135 ILE A C 1
ATOM 1048 O O . ILE A 1 135 ? -2.296 10.783 5.040 1.00 98.56 135 ILE A O 1
ATOM 1052 N N . THR A 1 136 ? -3.437 10.748 3.106 1.00 98.56 136 THR A N 1
ATOM 1053 C CA . THR A 1 136 ? -4.730 10.421 3.727 1.00 98.56 136 THR A CA 1
ATOM 1054 C C . THR A 1 136 ? -4.662 9.129 4.538 1.00 98.56 136 THR A C 1
ATOM 1056 O O . THR A 1 136 ? -5.093 9.115 5.690 1.00 98.56 136 THR A O 1
ATOM 1059 N N . GLY A 1 137 ? -4.066 8.068 3.988 1.00 98.38 137 GLY A N 1
ATOM 1060 C CA . GLY A 1 137 ? -3.895 6.814 4.714 1.00 98.38 137 GLY A CA 1
ATOM 1061 C C . GLY A 1 137 ? -3.057 6.975 5.975 1.00 98.38 137 GLY A C 1
ATOM 1062 O O . GLY A 1 137 ? -3.488 6.548 7.042 1.00 98.38 137 GLY A O 1
ATOM 1063 N N . LEU A 1 138 ? -1.918 7.667 5.900 1.00 98.69 138 LEU A N 1
ATOM 1064 C CA . LEU A 1 138 ? -1.084 7.957 7.071 1.00 98.69 138 LEU A CA 1
ATOM 1065 C C . LEU A 1 138 ? -1.867 8.714 8.161 1.00 98.69 138 LEU A C 1
ATOM 1067 O O . LEU A 1 138 ? -1.710 8.418 9.343 1.00 98.69 138 LEU A O 1
ATOM 1071 N N . LEU A 1 139 ? -2.753 9.643 7.791 1.00 98.75 139 LEU A N 1
ATOM 1072 C CA . LEU A 1 139 ? -3.620 10.334 8.752 1.00 98.75 139 LEU A CA 1
ATOM 1073 C C . LEU A 1 139 ? -4.661 9.398 9.389 1.00 98.75 139 LEU A C 1
ATOM 1075 O O . LEU A 1 139 ? -4.928 9.519 10.582 1.00 98.75 139 LEU A O 1
ATOM 1079 N N . TYR A 1 140 ? -5.223 8.443 8.644 1.00 98.44 140 TYR A N 1
ATOM 1080 C CA . TYR A 1 140 ? -6.125 7.433 9.216 1.00 98.44 140 TYR A CA 1
ATOM 1081 C C . TYR A 1 140 ? -5.400 6.485 10.171 1.00 98.44 140 TYR A C 1
ATOM 1083 O O . TYR A 1 140 ? -5.919 6.185 11.247 1.00 98.44 140 TYR A O 1
ATOM 1091 N N . TRP A 1 141 ? -4.176 6.075 9.834 1.00 98.12 141 TRP A N 1
ATOM 1092 C CA . TRP A 1 141 ? -3.327 5.311 10.746 1.00 98.12 141 TRP A CA 1
ATOM 1093 C C . TRP A 1 141 ? -3.012 6.105 12.019 1.00 98.12 141 TRP A C 1
ATOM 1095 O O . TRP A 1 141 ? -3.156 5.556 13.108 1.00 98.12 141 TRP A O 1
ATOM 1105 N N . HIS A 1 142 ? -2.701 7.405 11.918 1.00 98.38 142 HIS A N 1
ATOM 1106 C CA . HIS A 1 142 ? -2.552 8.276 13.095 1.00 98.38 142 HIS A CA 1
ATOM 1107 C C . HIS A 1 142 ? -3.813 8.292 13.963 1.00 98.38 142 HIS A C 1
ATOM 1109 O O . HIS A 1 142 ? -3.714 8.106 15.173 1.00 98.38 142 HIS A O 1
ATOM 1115 N N . GLN A 1 143 ? -4.993 8.460 13.362 1.00 97.44 143 GLN A N 1
ATOM 1116 C CA . GLN A 1 143 ? -6.255 8.492 14.107 1.00 97.44 143 GLN A CA 1
ATOM 1117 C C . GLN A 1 143 ? -6.550 7.185 14.849 1.00 97.44 143 GLN A C 1
ATOM 1119 O O . GLN A 1 143 ? -7.080 7.226 15.957 1.00 97.44 143 GLN A O 1
ATOM 1124 N N . ILE A 1 144 ? -6.225 6.036 14.254 1.00 95.56 144 ILE A N 1
ATOM 1125 C CA . ILE A 1 144 ? -6.525 4.726 14.845 1.00 95.56 144 ILE A CA 1
ATOM 1126 C C . ILE A 1 144 ? -5.470 4.295 15.866 1.00 95.56 144 ILE A C 1
ATOM 1128 O O . ILE A 1 144 ? -5.827 3.668 16.863 1.00 95.56 144 ILE A O 1
ATOM 1132 N N . THR A 1 145 ? -4.189 4.610 15.656 1.00 96.19 145 THR A N 1
ATOM 1133 C CA . THR A 1 145 ? -3.118 4.167 16.567 1.00 96.19 145 THR A CA 1
ATOM 1134 C C . THR A 1 145 ? -2.730 5.206 17.614 1.00 96.19 145 THR A C 1
ATOM 1136 O O . THR A 1 145 ? -2.149 4.842 18.633 1.00 96.19 145 THR A O 1
ATOM 1139 N N . GLY A 1 146 ? -2.993 6.492 17.367 1.00 97.31 146 GLY A N 1
ATOM 1140 C CA . GLY A 1 146 ? -2.509 7.603 18.191 1.00 97.31 146 GLY A CA 1
ATOM 1141 C C . GLY A 1 146 ? -0.995 7.844 18.111 1.00 97.31 146 GLY A C 1
ATOM 1142 O O . GLY A 1 146 ? -0.463 8.596 18.923 1.00 97.31 146 GLY A O 1
ATOM 1143 N N . ASP A 1 147 ? -0.286 7.209 17.170 1.00 98.06 147 ASP A N 1
ATOM 1144 C CA . ASP A 1 147 ? 1.177 7.296 17.066 1.00 98.06 147 ASP A CA 1
ATOM 1145 C C . ASP A 1 147 ? 1.611 8.404 16.096 1.00 98.06 147 ASP A C 1
ATOM 1147 O O . ASP A 1 147 ? 1.439 8.306 14.876 1.00 98.06 147 ASP A O 1
ATOM 1151 N N . ASP A 1 148 ? 2.233 9.453 16.636 1.00 98.50 148 ASP A N 1
ATOM 1152 C CA . ASP A 1 148 ? 2.722 10.617 15.891 1.00 98.50 148 ASP A CA 1
ATOM 1153 C C . ASP A 1 148 ? 3.758 10.288 14.807 1.00 98.50 148 ASP A C 1
ATOM 1155 O O . ASP A 1 148 ? 4.048 11.133 13.951 1.00 98.50 148 ASP A O 1
ATOM 1159 N N . VAL A 1 149 ? 4.319 9.076 14.788 1.00 98.12 149 VAL A N 1
ATOM 1160 C CA . VAL A 1 149 ? 5.166 8.619 13.684 1.00 98.12 149 VAL A CA 1
ATOM 1161 C C . VAL A 1 149 ? 4.446 8.722 12.333 1.00 98.12 149 VAL A C 1
ATOM 1163 O O . VAL A 1 149 ? 5.059 9.112 11.337 1.00 98.12 149 VAL A O 1
ATOM 1166 N N . TRP A 1 150 ? 3.139 8.452 12.287 1.00 98.50 150 TRP A N 1
ATOM 1167 C CA . TRP A 1 150 ? 2.340 8.545 11.066 1.00 98.50 150 TRP A CA 1
ATOM 1168 C C . TRP A 1 150 ? 2.167 9.992 10.613 1.00 98.50 150 TRP A C 1
ATOM 1170 O O . TRP A 1 150 ? 2.345 10.298 9.433 1.00 98.50 150 TRP A O 1
ATOM 1180 N N . LEU A 1 151 ? 1.924 10.904 11.559 1.00 98.38 151 LEU A N 1
ATOM 1181 C CA . LEU A 1 151 ? 1.807 12.334 11.284 1.00 98.38 151 LEU A CA 1
ATOM 1182 C C . LEU A 1 151 ? 3.128 12.924 10.764 1.00 98.38 151 LEU A C 1
ATOM 1184 O O . LEU A 1 151 ? 3.125 13.733 9.834 1.00 98.38 151 LEU A O 1
ATOM 1188 N N . LYS A 1 152 ? 4.268 12.489 11.318 1.00 98.50 152 LYS A N 1
ATOM 1189 C CA . LYS A 1 152 ? 5.602 12.876 10.828 1.00 98.50 152 LYS A CA 1
ATOM 1190 C C . LYS A 1 152 ? 5.821 12.429 9.381 1.00 98.50 152 LYS A C 1
ATOM 1192 O O . LYS A 1 152 ? 6.310 13.217 8.575 1.00 98.50 152 LYS A O 1
ATOM 1197 N N . ARG A 1 153 ? 5.423 11.198 9.039 1.00 98.50 153 ARG A N 1
ATOM 1198 C CA . ARG A 1 153 ? 5.495 10.684 7.661 1.00 98.50 153 ARG A CA 1
ATOM 1199 C C . ARG A 1 153 ? 4.589 11.472 6.717 1.00 98.50 153 ARG A C 1
ATOM 1201 O O . ARG A 1 153 ? 5.064 11.920 5.683 1.00 98.50 153 ARG A O 1
ATOM 1208 N N . ALA A 1 154 ? 3.341 11.727 7.116 1.00 98.56 154 ALA A N 1
ATOM 1209 C CA . ALA A 1 154 ? 2.382 12.495 6.321 1.00 98.56 154 ALA A CA 1
ATOM 1210 C C . ALA A 1 154 ? 2.902 13.907 6.010 1.00 98.56 154 ALA A C 1
ATOM 1212 O O . ALA A 1 154 ? 2.816 14.367 4.872 1.00 98.56 154 ALA A O 1
ATOM 1213 N N . ARG A 1 155 ? 3.500 14.573 7.009 1.00 98.56 155 ARG A N 1
ATOM 1214 C CA . ARG A 1 155 ? 4.139 15.882 6.831 1.00 98.56 155 ARG A CA 1
ATOM 1215 C C . ARG A 1 155 ? 5.280 15.822 5.820 1.00 98.56 155 ARG A C 1
ATOM 1217 O O . ARG A 1 155 ? 5.302 16.640 4.910 1.00 98.56 155 ARG A O 1
ATOM 1224 N N . ARG A 1 156 ? 6.183 14.847 5.952 1.00 98.44 156 ARG A N 1
ATOM 1225 C CA . ARG A 1 156 ? 7.321 14.678 5.037 1.00 98.44 156 ARG A CA 1
ATOM 1226 C C . ARG A 1 156 ? 6.862 14.481 3.590 1.00 98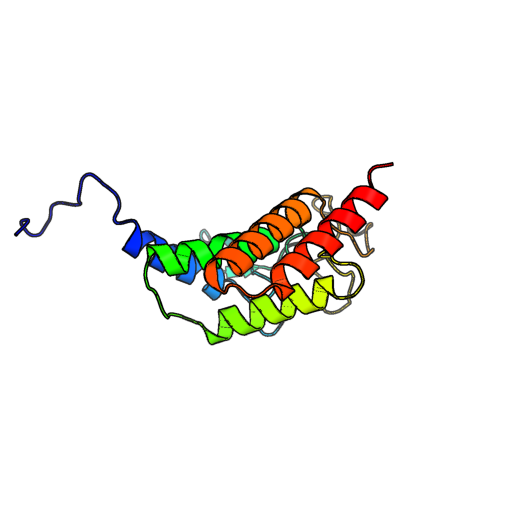.44 156 ARG A C 1
ATOM 1228 O O . ARG A 1 156 ? 7.363 15.164 2.703 1.00 98.44 156 ARG A O 1
ATOM 1235 N N . THR A 1 157 ? 5.874 13.611 3.362 1.00 98.38 157 THR A N 1
ATOM 1236 C CA . THR A 1 157 ? 5.270 13.411 2.034 1.00 98.38 157 THR A CA 1
ATOM 1237 C C . THR A 1 157 ? 4.698 14.722 1.488 1.00 98.38 157 THR A C 1
ATOM 1239 O O . THR A 1 157 ? 4.993 15.093 0.355 1.00 98.38 157 THR A O 1
ATOM 1242 N N . ALA A 1 158 ? 3.932 15.466 2.295 1.00 98.12 158 ALA A N 1
ATOM 1243 C CA . ALA A 1 158 ? 3.334 16.735 1.878 1.00 98.12 158 ALA A CA 1
ATOM 1244 C C . ALA A 1 158 ? 4.384 17.807 1.537 1.00 98.12 158 ALA A C 1
ATOM 1246 O O . ALA A 1 158 ? 4.276 18.467 0.506 1.00 98.12 158 ALA A O 1
ATOM 1247 N N . GLU A 1 159 ? 5.416 17.965 2.370 1.00 97.75 159 GLU A N 1
ATOM 1248 C CA . GLU A 1 159 ? 6.524 18.901 2.138 1.00 97.75 159 GLU A CA 1
ATOM 1249 C C . GLU A 1 159 ? 7.261 18.576 0.836 1.00 97.75 159 GLU A C 1
ATOM 1251 O O . GLU A 1 159 ? 7.546 19.474 0.039 1.00 97.75 159 GLU A O 1
ATOM 1256 N N . ARG A 1 160 ? 7.506 17.288 0.574 1.00 97.38 160 ARG A N 1
ATOM 1257 C CA . ARG A 1 160 ? 8.143 16.853 -0.667 1.00 97.38 160 ARG A CA 1
ATOM 1258 C C . ARG A 1 160 ? 7.263 17.106 -1.889 1.00 97.38 160 ARG A C 1
ATOM 1260 O O . ARG A 1 160 ? 7.772 17.595 -2.894 1.00 97.38 160 ARG A O 1
ATOM 1267 N N . MET A 1 161 ? 5.959 16.841 -1.799 1.00 96.19 161 MET A N 1
ATOM 1268 C CA . MET A 1 161 ? 5.016 17.162 -2.875 1.00 96.19 161 MET A CA 1
ATOM 1269 C C . MET A 1 161 ? 4.962 18.669 -3.163 1.00 96.19 161 MET A C 1
ATOM 1271 O O . MET A 1 161 ? 4.966 19.064 -4.326 1.00 96.19 161 MET A O 1
ATOM 1275 N N . LEU A 1 162 ? 4.954 19.514 -2.125 1.00 95.75 162 LEU A N 1
ATOM 1276 C CA . LEU A 1 162 ? 4.968 20.974 -2.269 1.00 95.75 162 LEU A CA 1
ATOM 1277 C C . LEU A 1 162 ? 6.241 21.473 -2.958 1.00 95.75 162 LEU A C 1
ATOM 1279 O O . LEU A 1 162 ? 6.165 22.347 -3.817 1.00 95.75 162 LEU A O 1
ATOM 1283 N N . ALA A 1 163 ? 7.396 20.891 -2.630 1.00 95.38 163 ALA A N 1
ATOM 1284 C CA . ALA A 1 163 ? 8.668 21.240 -3.261 1.00 95.38 163 ALA A CA 1
ATOM 1285 C C . ALA A 1 163 ? 8.717 20.929 -4.771 1.00 95.38 163 ALA A C 1
ATOM 1287 O O . ALA A 1 163 ? 9.590 21.449 -5.459 1.00 95.38 163 ALA A O 1
ATOM 1288 N N . LEU A 1 164 ? 7.813 20.086 -5.284 1.00 92.44 164 LEU A N 1
ATOM 1289 C CA . LEU A 1 164 ? 7.727 19.712 -6.700 1.00 92.44 164 LEU A CA 1
ATOM 1290 C C . LEU A 1 164 ? 6.661 20.498 -7.482 1.00 92.44 164 LEU A C 1
ATOM 1292 O O . LEU A 1 164 ? 6.607 20.381 -8.701 1.00 92.44 164 LEU A O 1
ATOM 1296 N N . ALA A 1 165 ? 5.810 21.283 -6.816 1.00 83.69 165 ALA A N 1
ATOM 1297 C CA . ALA A 1 165 ? 4.668 21.972 -7.427 1.00 83.69 165 ALA A CA 1
ATOM 1298 C C . ALA A 1 165 ? 5.021 23.321 -8.099 1.00 83.69 165 ALA A C 1
ATOM 1300 O O . ALA A 1 165 ? 4.167 24.206 -8.170 1.00 83.69 165 ALA A O 1
ATOM 1301 N N . ILE A 1 166 ? 6.275 23.489 -8.535 1.00 61.75 166 ILE A N 1
ATOM 1302 C CA . ILE A 1 166 ? 6.841 24.747 -9.058 1.00 61.75 166 ILE A CA 1
ATOM 1303 C C . ILE A 1 166 ? 6.542 24.942 -10.545 1.00 61.75 166 ILE A C 1
ATOM 1305 O O . ILE A 1 166 ? 6.684 23.958 -11.305 1.00 61.75 166 ILE A O 1
#

Radius of gyration: 17.91 Å; chains: 1; bounding box: 52×46×44 Å

pLDDT: mean 90.37, std 13.13, range [45.88, 98.75]

Foldseek 3Di:
DDDPPDDDPDDLLLVVLVVVCCQQLVQFDVVLLRQGQDDWAVVDPPTDTHGAAPCFQNPLLLVLQCVLVSCVRHVDPPPVVSVVSSVVSNCVCCVPQLFHKPAQDPSCPRNQDDDPPHNPDRHIDHDLVSLVSNLNSLVSVCVVVVDCVSVVSSVRSVVSSVVVPD

Sequence (166 aa):
MTAPGQVPDTLDLADHGRLAINGMLGSLDPAADYECTFLSILDVHPAYMLHWSTMVSGVMPKYVEALPLLRQMSGSGQDRDIEQGFIEAMLKNAEEDGLIYDRATEKRPWNVGVYYGKADWNEDYANMAGNGRFITGLLYWHQITGDDVWLKRARRTAERMLALAI